Protein AF-A0A6P6E5Z9-F1 (afdb_monomer)

pLDDT: mean 85.29, std 12.89, range [44.56, 97.81]

Solvent-accessible surface area (backbone atoms only — not comparable to full-atom values): 5357 Å² total; per-residue (Å²): 137,85,86,78,82,83,80,69,87,75,83,62,74,80,58,65,71,58,69,53,49,63,58,55,49,53,55,50,48,54,53,50,51,53,55,52,51,52,53,53,52,39,25,65,77,27,78,71,34,83,71,86,78,59,88,45,72,68,50,41,56,51,45,52,50,35,14,62,72,40,77,71,73,38,52,68,49,79,78,64,73,90,76,60,134

Foldseek 3Di:
DDDDDDDPDPPCPVPPVVVCVVVVVVVVVVVVVVVVVVLVVQCVLLVNDHDQDPPDVVSVVLLQVCLVVQVPSHSSRDDDCVVPD

Secondary structure (DSSP, 8-state):
-PPPP--PPP-GGGSGGGGGHHHHHHHHHHHHHHHHHHHHHHHHHTTTSPPP---SHHHHHHHHHHHHHTSSS-TTS---GGG--

Nearest PDB structures (foldseek):
  8q0m-assembly1_a  TM=9.078E-01  e=3.348E-07  Bos taurus
  6zkb-assembly1_z  TM=9.218E-01  e=5.957E-07  Ovis aries
  8q0f-assembly1_a  TM=9.042E-01  e=7.219E-07  Bos taurus
  8ca5-assembly1_a  TM=9.134E-01  e=2.011E-06  Mus musculus
  8ues-assem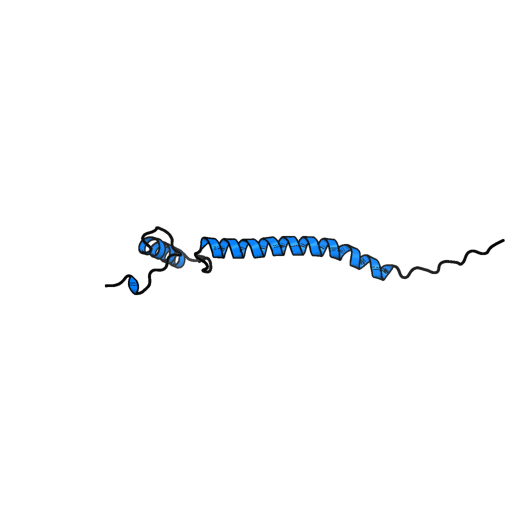bly1_1a  TM=9.012E-01  e=2.438E-06  Sus scrofa

Organism: Octodon degus (NCBI:txid10160)

Mean predicted aligned error: 10.63 Å

InterPro domains:
  IPR017384 NADH dehydrogenase [ubiquinone] (complex I), alpha subcomplex subunit 1 [PF15879] (17-71)
  IPR017384 NADH dehydrogenase [ubiquinone] (complex I), alpha subcomplex subunit 1 [PTHR17098] (15-85)

Sequence (85 aa):
MAVRPERGPRSSEEGAWFEILPGAAIMGMCLVILRVATVYIHQFSNSSKEKRIAHFPYLWSSMERDRHISGVSHYYVSKGLENID

Structure (mmCIF, N/CA/C/O backbone):
data_AF-A0A6P6E5Z9-F1
#
_entry.id   AF-A0A6P6E5Z9-F1
#
loop_
_atom_site.group_PDB
_atom_site.id
_atom_site.type_symbol
_atom_site.label_atom_id
_atom_site.label_alt_id
_atom_site.label_comp_id
_atom_site.label_asym_id
_atom_site.label_entity_id
_atom_site.label_seq_id
_atom_site.pdbx_PDB_ins_code
_atom_site.Cartn_x
_atom_site.Cartn_y
_atom_site.Cartn_z
_atom_site.occupancy
_atom_site.B_iso_or_equiv
_atom_site.auth_seq_id
_atom_site.auth_comp_id
_atom_site.auth_asym_id
_atom_site.auth_atom_id
_atom_site.pdbx_PDB_model_num
ATOM 1 N N . MET A 1 1 ? 40.387 -10.779 -60.994 1.00 44.56 1 MET A N 1
ATOM 2 C CA . MET A 1 1 ? 40.514 -11.178 -59.575 1.00 44.56 1 MET A CA 1
ATOM 3 C C . MET A 1 1 ? 40.167 -9.968 -58.723 1.00 44.56 1 MET A C 1
ATOM 5 O O . MET A 1 1 ? 40.885 -8.984 -58.800 1.00 44.56 1 MET A O 1
ATOM 9 N N . ALA A 1 2 ? 39.039 -9.987 -58.008 1.00 50.28 2 ALA A N 1
ATOM 10 C CA . ALA A 1 2 ? 38.645 -8.893 -57.119 1.00 50.28 2 ALA A CA 1
ATOM 11 C C . ALA A 1 2 ? 39.050 -9.250 -55.683 1.00 50.28 2 ALA A C 1
ATOM 13 O O . ALA A 1 2 ? 38.593 -10.258 -55.145 1.00 50.28 2 ALA A O 1
ATOM 14 N N . VAL A 1 3 ? 39.938 -8.449 -55.095 1.00 66.12 3 VAL A N 1
ATOM 15 C CA . VAL A 1 3 ? 40.390 -8.589 -53.706 1.00 66.12 3 VAL A CA 1
ATOM 16 C C . VAL A 1 3 ? 39.243 -8.173 -52.783 1.00 66.12 3 VAL A C 1
ATOM 18 O O . VAL A 1 3 ? 38.740 -7.054 -52.877 1.00 66.12 3 VAL A O 1
ATOM 21 N N . ARG A 1 4 ? 38.794 -9.087 -51.916 1.00 62.25 4 ARG A N 1
ATOM 22 C CA . ARG A 1 4 ? 37.830 -8.777 -50.851 1.00 62.25 4 ARG A CA 1
ATOM 23 C C . ARG A 1 4 ? 38.543 -8.005 -49.733 1.00 62.25 4 ARG A C 1
ATOM 25 O O . ARG A 1 4 ? 39.652 -8.391 -49.377 1.00 62.25 4 ARG A O 1
ATOM 32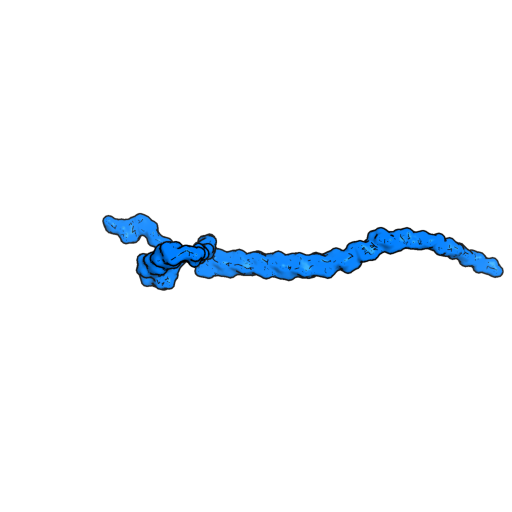 N N . PRO A 1 5 ? 37.922 -6.967 -49.150 1.00 65.12 5 PRO A N 1
ATOM 33 C CA . PRO A 1 5 ? 38.506 -6.275 -48.012 1.00 65.12 5 PRO A CA 1
ATOM 34 C C . PRO A 1 5 ? 38.423 -7.159 -46.761 1.00 65.12 5 PRO A C 1
ATOM 36 O O . PRO A 1 5 ? 37.345 -7.642 -46.399 1.00 65.12 5 PRO A O 1
ATOM 39 N N . GLU A 1 6 ? 39.570 -7.359 -46.115 1.00 65.06 6 GLU A N 1
ATOM 40 C CA . GLU A 1 6 ? 39.699 -7.982 -44.797 1.00 65.06 6 GLU A CA 1
ATOM 41 C C . GLU A 1 6 ? 38.868 -7.183 -43.783 1.00 65.06 6 GLU A C 1
ATOM 43 O O . GLU A 1 6 ? 39.126 -6.008 -43.511 1.00 65.06 6 GLU A O 1
ATOM 48 N N . ARG A 1 7 ? 37.817 -7.810 -43.244 1.00 61.75 7 ARG A N 1
ATOM 49 C CA . ARG A 1 7 ? 37.035 -7.243 -42.144 1.00 61.75 7 ARG A CA 1
ATOM 50 C C . ARG A 1 7 ? 37.890 -7.338 -40.882 1.00 61.75 7 ARG A C 1
ATOM 52 O O . ARG A 1 7 ? 38.019 -8.421 -40.321 1.00 61.75 7 ARG A O 1
ATOM 59 N N . GLY A 1 8 ? 38.442 -6.205 -40.450 1.00 68.88 8 GLY A N 1
ATOM 60 C CA . GLY A 1 8 ? 39.125 -6.078 -39.162 1.00 68.88 8 GLY A CA 1
ATOM 61 C C . GLY A 1 8 ? 38.244 -6.529 -37.984 1.00 68.88 8 GLY A C 1
ATOM 62 O O . GLY A 1 8 ? 37.016 -6.616 -38.126 1.00 68.88 8 GLY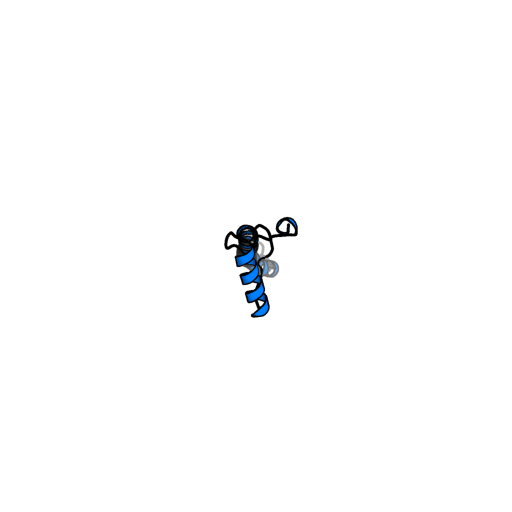 A O 1
ATOM 63 N N . PRO A 1 9 ? 38.853 -6.849 -36.829 1.00 61.47 9 PRO A N 1
ATOM 64 C CA . PRO A 1 9 ? 38.139 -7.387 -35.677 1.00 61.47 9 PRO A CA 1
ATOM 65 C C . PRO A 1 9 ? 37.022 -6.429 -35.253 1.00 61.47 9 PRO A C 1
ATOM 67 O O . PRO A 1 9 ? 37.263 -5.264 -34.940 1.00 61.47 9 PRO A O 1
ATOM 70 N N . ARG A 1 10 ? 35.775 -6.919 -35.275 1.00 60.25 10 ARG A N 1
ATOM 71 C CA . ARG A 1 10 ? 34.628 -6.189 -34.728 1.00 60.25 10 ARG A CA 1
ATOM 72 C C . ARG A 1 10 ? 34.849 -6.049 -33.226 1.00 60.25 10 ARG A C 1
ATOM 74 O O . ARG A 1 10 ? 34.906 -7.062 -32.532 1.00 60.25 10 ARG A O 1
ATOM 81 N N . SER A 1 11 ? 34.912 -4.813 -32.743 1.00 55.06 11 SER A N 1
ATOM 82 C CA . SER A 1 11 ? 34.846 -4.395 -31.335 1.00 55.06 11 SER A CA 1
ATOM 83 C C . SER A 1 11 ? 33.493 -4.762 -30.693 1.00 55.06 11 SER A C 1
ATOM 85 O O . SER A 1 11 ? 32.746 -3.913 -30.223 1.00 55.06 11 SER A O 1
ATOM 87 N N . SER A 1 12 ? 33.120 -6.039 -30.765 1.00 56.72 12 SER A N 1
ATOM 88 C CA . SER A 1 12 ? 31.774 -6.560 -30.492 1.00 56.72 12 SER A CA 1
ATOM 89 C C . SER A 1 12 ? 31.476 -6.822 -29.012 1.00 56.72 12 SER A C 1
ATOM 91 O O . SER A 1 12 ? 30.425 -7.368 -28.695 1.00 56.72 12 SER A O 1
ATOM 93 N N . GLU A 1 13 ? 32.347 -6.385 -28.103 1.00 57.03 13 GLU A N 1
ATOM 94 C CA . GLU A 1 13 ? 32.148 -6.554 -26.657 1.00 57.03 13 GLU A CA 1
ATOM 95 C C . GLU A 1 13 ? 31.186 -5.513 -26.053 1.00 57.03 13 GLU A C 1
ATOM 97 O O . GLU A 1 13 ? 30.567 -5.765 -25.024 1.00 57.03 13 GLU A O 1
ATOM 102 N N . GLU A 1 14 ? 30.957 -4.390 -26.742 1.00 58.31 14 GLU A N 1
ATOM 103 C CA . GLU A 1 14 ? 30.071 -3.305 -26.283 1.00 58.31 14 GLU A CA 1
ATOM 104 C C . GLU A 1 14 ? 28.570 -3.673 -26.354 1.00 58.31 14 GLU A C 1
ATOM 106 O O . GLU A 1 14 ? 27.731 -3.021 -25.737 1.00 58.31 14 GLU A O 1
ATOM 111 N N . GLY A 1 15 ? 28.204 -4.707 -27.125 1.00 64.88 15 GLY A N 1
ATOM 112 C CA . GLY A 1 15 ? 26.807 -5.087 -27.389 1.00 64.88 15 GLY A CA 1
ATOM 113 C C . GLY A 1 15 ? 26.252 -6.213 -26.510 1.00 64.88 15 GLY A C 1
ATOM 114 O O . GLY A 1 15 ? 25.039 -6.302 -26.338 1.00 64.88 15 GLY A O 1
ATOM 115 N N . ALA A 1 16 ? 27.114 -7.052 -25.926 1.00 66.25 16 ALA A N 1
ATOM 116 C CA . ALA A 1 16 ? 26.695 -8.255 -25.194 1.00 66.25 16 ALA A CA 1
ATOM 117 C C . ALA A 1 16 ? 25.984 -7.937 -23.864 1.00 66.25 16 ALA A C 1
ATOM 119 O O . ALA A 1 16 ? 25.082 -8.654 -23.436 1.00 66.25 16 ALA A O 1
ATOM 120 N N . TRP A 1 17 ? 26.336 -6.820 -23.221 1.00 76.75 17 TRP A N 1
ATOM 121 C CA . TRP A 1 17 ? 25.694 -6.378 -21.981 1.00 76.75 17 TRP A CA 1
ATOM 122 C C . TRP A 1 17 ? 24.262 -5.874 -22.182 1.00 76.75 17 TRP A C 1
ATOM 124 O O . TRP 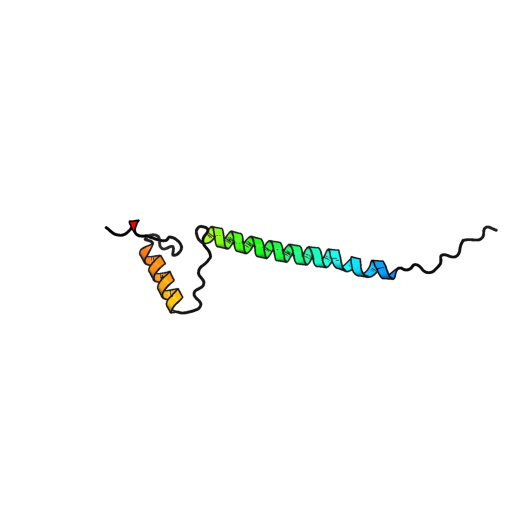A 1 17 ? 23.470 -5.921 -21.244 1.00 76.75 17 TRP A O 1
ATOM 134 N N . PHE A 1 18 ? 23.891 -5.415 -23.382 1.00 82.25 18 PHE A N 1
ATOM 135 C CA . PHE A 1 18 ? 22.541 -4.897 -23.624 1.00 82.25 18 PHE A CA 1
ATOM 136 C C . PHE A 1 18 ? 21.489 -6.004 -23.755 1.00 82.25 18 PHE A C 1
ATOM 138 O O . PHE A 1 18 ? 20.302 -5.754 -23.564 1.00 82.25 18 PHE A O 1
ATOM 145 N N . GLU A 1 19 ? 21.911 -7.239 -24.010 1.00 87.25 19 GLU A N 1
ATOM 146 C CA . GLU A 1 19 ? 21.032 -8.395 -24.203 1.00 87.25 19 GLU A CA 1
ATOM 147 C C . GLU A 1 19 ? 20.315 -8.829 -22.907 1.00 87.25 19 GLU A C 1
ATOM 149 O O . GLU A 1 19 ? 19.236 -9.418 -22.960 1.00 87.25 19 GLU A O 1
ATOM 154 N N . ILE A 1 20 ? 20.853 -8.464 -21.732 1.00 88.50 20 ILE A N 1
ATOM 155 C CA . ILE A 1 20 ? 20.227 -8.719 -20.420 1.00 88.50 20 ILE A CA 1
ATOM 156 C C . ILE A 1 20 ? 19.132 -7.693 -20.073 1.00 88.50 20 ILE A C 1
ATOM 158 O O . ILE A 1 20 ? 18.236 -7.982 -19.274 1.00 88.50 20 ILE A O 1
ATOM 162 N N . LEU A 1 21 ? 19.184 -6.490 -20.662 1.00 87.75 21 LEU A N 1
ATOM 163 C CA . LEU A 1 21 ? 18.290 -5.378 -20.316 1.00 87.75 21 LEU A CA 1
ATOM 164 C C . LEU A 1 21 ? 16.811 -5.696 -20.578 1.00 87.75 21 LEU A C 1
ATOM 166 O O . LEU A 1 21 ? 16.006 -5.401 -19.695 1.00 87.75 21 LEU A O 1
ATOM 170 N N . PRO A 1 22 ? 16.412 -6.327 -21.703 1.00 91.25 22 PRO A N 1
ATOM 171 C CA . PRO A 1 22 ? 15.020 -6.712 -21.921 1.00 91.25 22 PRO A CA 1
ATOM 172 C C . PRO A 1 22 ? 14.503 -7.684 -20.855 1.00 91.25 22 PRO A C 1
ATOM 174 O O . PRO A 1 22 ? 13.389 -7.519 -20.359 1.00 91.25 22 PRO A O 1
ATOM 177 N N . GLY A 1 23 ? 15.324 -8.659 -20.448 1.00 91.38 23 GLY A N 1
ATOM 178 C CA . GLY A 1 23 ? 14.970 -9.610 -19.392 1.00 91.38 23 GLY A CA 1
ATOM 179 C C . GLY A 1 23 ? 14.783 -8.920 -18.041 1.00 91.38 23 GLY A C 1
ATOM 180 O O . GLY A 1 23 ? 13.764 -9.112 -17.376 1.00 91.38 23 GLY A O 1
ATOM 181 N N . ALA A 1 24 ? 15.720 -8.045 -17.666 1.00 92.88 24 ALA A N 1
ATOM 182 C CA . ALA A 1 24 ? 15.624 -7.253 -16.443 1.00 92.88 24 ALA A CA 1
ATOM 183 C C . ALA A 1 24 ? 14.423 -6.287 -16.459 1.00 92.88 24 ALA A C 1
ATOM 185 O O . ALA A 1 24 ? 13.759 -6.118 -15.436 1.00 92.88 24 ALA A O 1
ATOM 186 N N . ALA A 1 25 ? 14.102 -5.698 -17.615 1.00 94.88 25 ALA A N 1
ATOM 187 C CA . ALA A 1 25 ? 12.968 -4.793 -17.775 1.00 94.88 25 ALA A CA 1
ATOM 188 C C . ALA A 1 25 ? 11.628 -5.513 -17.577 1.00 94.88 25 ALA A C 1
ATOM 190 O O . ALA A 1 25 ? 10.769 -5.011 -16.853 1.00 94.88 25 ALA A O 1
ATOM 191 N N . ILE A 1 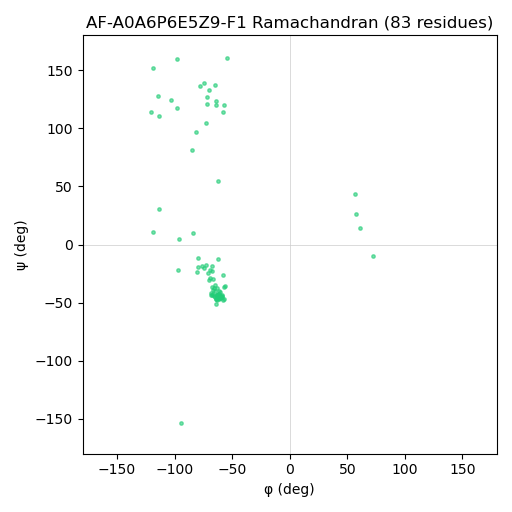26 ? 11.460 -6.706 -18.157 1.00 96.44 26 ILE A N 1
ATOM 192 C CA . ILE A 1 26 ? 10.241 -7.512 -17.987 1.00 96.44 26 ILE A CA 1
ATOM 193 C C . ILE A 1 26 ? 10.086 -7.937 -16.523 1.00 96.44 26 ILE A C 1
ATOM 195 O O . ILE A 1 26 ? 9.018 -7.754 -15.939 1.00 96.44 26 ILE A O 1
ATOM 199 N N . MET A 1 27 ? 11.157 -8.440 -15.904 1.00 96.56 27 MET A N 1
ATOM 200 C CA . MET A 1 27 ? 11.140 -8.826 -14.489 1.00 96.56 27 MET A CA 1
ATOM 201 C C . MET A 1 27 ? 10.807 -7.636 -13.582 1.00 96.56 27 MET A C 1
ATOM 203 O O . MET A 1 27 ? 9.943 -7.744 -12.711 1.00 96.56 27 MET A O 1
ATOM 207 N N . GLY A 1 28 ? 11.435 -6.483 -13.823 1.00 96.56 28 GLY A N 1
ATOM 208 C CA . GLY A 1 28 ? 11.151 -5.246 -13.100 1.00 96.56 28 GLY A CA 1
ATOM 209 C C . GLY A 1 28 ? 9.702 -4.793 -13.273 1.00 96.56 28 GLY A C 1
ATOM 210 O O . GLY A 1 28 ? 9.034 -4.486 -12.288 1.00 96.56 28 GLY A O 1
ATOM 211 N N . MET A 1 29 ? 9.181 -4.822 -14.501 1.00 97.81 29 MET A N 1
ATOM 212 C CA . MET A 1 29 ? 7.799 -4.446 -14.797 1.00 97.81 29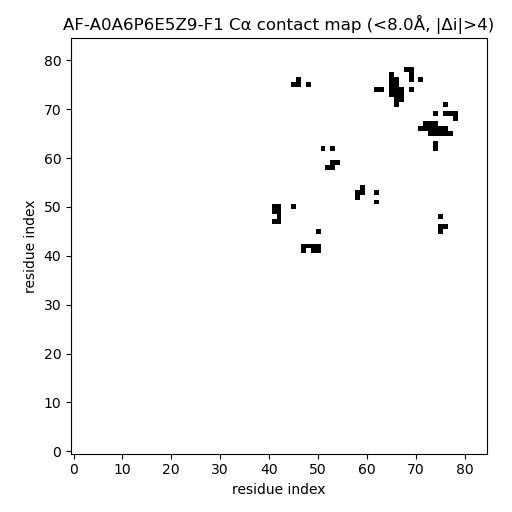 MET A CA 1
ATOM 213 C C . MET A 1 29 ? 6.799 -5.343 -14.059 1.00 97.81 29 MET A C 1
ATOM 215 O O . MET A 1 29 ? 5.882 -4.830 -13.421 1.00 97.81 29 MET A O 1
ATOM 219 N N . CYS A 1 30 ? 7.000 -6.662 -14.069 1.00 95.94 30 CYS A N 1
ATOM 220 C CA . CYS A 1 30 ? 6.146 -7.602 -13.341 1.00 95.94 30 CYS A CA 1
ATOM 221 C C . CYS A 1 30 ? 6.122 -7.317 -11.829 1.00 95.94 30 CYS A C 1
ATOM 223 O O . CYS A 1 30 ? 5.050 -7.302 -11.218 1.00 95.94 30 CYS A O 1
ATOM 225 N N . LEU A 1 31 ? 7.282 -7.035 -11.224 1.00 96.31 31 LEU A N 1
ATOM 226 C CA . LEU A 1 31 ? 7.372 -6.696 -9.799 1.00 96.31 31 LEU A CA 1
ATOM 227 C C . LEU A 1 31 ? 6.692 -5.361 -9.476 1.00 96.31 31 LEU A C 1
ATOM 229 O O . LEU A 1 31 ? 6.013 -5.241 -8.453 1.00 96.31 31 LEU A O 1
ATOM 233 N N . VAL A 1 32 ? 6.837 -4.363 -10.351 1.00 97.38 32 VAL A N 1
ATOM 234 C CA . VAL A 1 32 ? 6.170 -3.064 -10.196 1.00 97.38 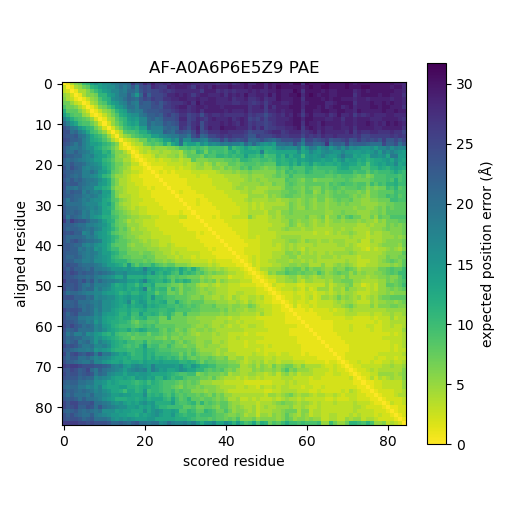32 VAL A CA 1
ATOM 235 C C . VAL A 1 32 ? 4.656 -3.221 -10.294 1.00 97.38 32 VAL A C 1
ATOM 237 O O . VAL A 1 32 ? 3.949 -2.696 -9.436 1.00 97.38 32 VAL A O 1
ATOM 240 N N . ILE A 1 33 ? 4.156 -3.975 -11.275 1.00 97.00 33 ILE A N 1
A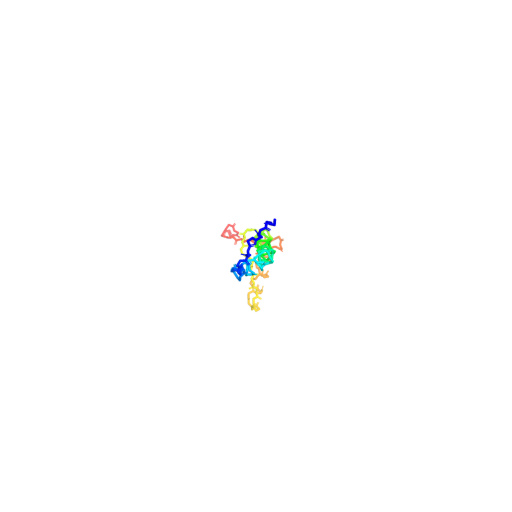TOM 241 C CA . ILE A 1 33 ? 2.718 -4.232 -11.438 1.00 97.00 33 ILE A CA 1
ATOM 242 C C . ILE A 1 33 ? 2.152 -4.873 -10.171 1.00 97.00 33 ILE A C 1
ATOM 244 O O . ILE A 1 33 ? 1.146 -4.396 -9.645 1.00 97.00 33 ILE A O 1
ATOM 248 N N . LEU A 1 34 ? 2.823 -5.897 -9.635 1.00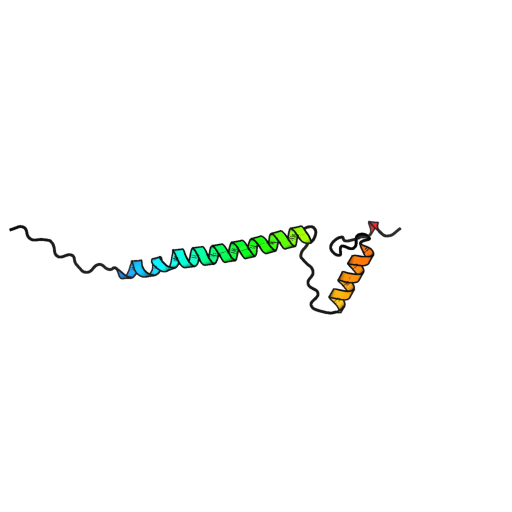 96.19 34 LEU A N 1
ATOM 249 C CA . LEU A 1 34 ? 2.393 -6.544 -8.397 1.00 96.19 34 LEU A CA 1
ATOM 250 C C . LEU A 1 34 ? 2.368 -5.558 -7.218 1.00 96.19 34 LEU A C 1
ATOM 252 O O . LEU A 1 34 ? 1.396 -5.522 -6.465 1.00 96.19 34 LEU A O 1
ATOM 256 N N . ARG A 1 35 ? 3.407 -4.727 -7.067 1.00 95.44 35 ARG A N 1
ATOM 257 C CA . ARG A 1 35 ? 3.493 -3.724 -5.994 1.00 95.44 35 ARG A CA 1
ATOM 258 C C . ARG A 1 35 ? 2.391 -2.670 -6.093 1.00 95.44 35 ARG A C 1
ATOM 260 O O . ARG A 1 35 ? 1.800 -2.298 -5.086 1.00 95.44 35 ARG A O 1
ATOM 267 N N . VAL A 1 36 ? 2.125 -2.171 -7.293 1.00 96.06 36 VAL A N 1
ATOM 268 C CA . VAL A 1 36 ? 1.092 -1.156 -7.518 1.00 96.06 36 VAL A CA 1
ATOM 269 C C . VAL A 1 36 ? -0.293 -1.756 -7.269 1.00 96.06 36 VAL A C 1
ATOM 271 O O . VAL A 1 36 ? -1.103 -1.156 -6.562 1.00 96.06 36 VAL A O 1
ATOM 274 N N . ALA A 1 37 ? -0.544 -2.972 -7.758 1.00 95.50 37 ALA A N 1
ATOM 275 C CA . ALA A 1 37 ? -1.809 -3.667 -7.548 1.00 95.50 37 ALA A CA 1
ATOM 276 C C . ALA A 1 37 ? -2.127 -3.866 -6.057 1.00 95.50 37 ALA A C 1
ATOM 278 O O . ALA A 1 37 ? -3.251 -3.600 -5.631 1.00 95.50 37 ALA A O 1
ATOM 279 N N . THR A 1 38 ? -1.151 -4.277 -5.240 1.00 93.38 38 THR A N 1
ATOM 280 C CA . THR A 1 38 ? -1.386 -4.488 -3.801 1.00 93.38 38 THR A CA 1
ATOM 281 C C . THR A 1 38 ? -1.703 -3.192 -3.061 1.00 93.38 38 THR A C 1
ATOM 283 O O . THR A 1 38 ? -2.589 -3.198 -2.206 1.00 93.38 38 THR A O 1
ATOM 286 N N . VAL A 1 39 ? -1.061 -2.074 -3.413 1.00 92.56 39 VAL A N 1
ATOM 287 C CA . VAL A 1 39 ? -1.381 -0.752 -2.843 1.00 92.56 39 VAL A CA 1
ATOM 288 C C . VAL A 1 39 ? -2.823 -0.357 -3.165 1.00 92.56 39 VAL A C 1
ATOM 290 O O . VAL A 1 39 ? -3.568 0.007 -2.253 1.00 92.56 39 VAL A O 1
ATOM 293 N N . TYR A 1 40 ? -3.253 -0.503 -4.422 1.00 92.62 40 TYR A N 1
ATOM 294 C CA . TYR A 1 40 ? -4.632 -0.197 -4.816 1.00 92.62 40 TYR A CA 1
ATOM 295 C C . TYR A 1 40 ? -5.657 -1.093 -4.116 1.00 92.62 40 TYR A C 1
ATOM 297 O O . TYR A 1 40 ? -6.664 -0.596 -3.613 1.00 92.62 40 TYR A O 1
ATOM 305 N N . ILE A 1 41 ? -5.398 -2.400 -4.024 1.00 91.75 41 ILE A N 1
ATOM 306 C CA . ILE A 1 41 ? -6.287 -3.339 -3.321 1.00 91.75 41 ILE A CA 1
ATOM 307 C C . ILE A 1 41 ? -6.382 -2.980 -1.833 1.00 91.75 41 ILE A C 1
ATOM 309 O O . ILE A 1 41 ? -7.476 -2.992 -1.260 1.00 91.75 41 ILE A O 1
ATOM 313 N N . HIS A 1 42 ? -5.258 -2.638 -1.195 1.00 90.88 42 HIS A N 1
ATOM 314 C CA . HIS A 1 42 ? -5.243 -2.209 0.201 1.00 90.88 42 HIS A CA 1
ATOM 315 C C . HIS A 1 42 ? -6.021 -0.919 0.425 1.00 90.88 42 HIS A C 1
ATOM 317 O O . HIS A 1 42 ? -6.797 -0.854 1.380 1.00 90.88 42 HIS A O 1
ATOM 323 N N . GLN A 1 43 ? -5.853 0.063 -0.455 1.00 89.31 43 GLN A N 1
ATOM 324 C CA . GLN A 1 43 ? -6.588 1.319 -0.403 1.00 89.31 43 GLN A CA 1
ATOM 325 C C . GLN A 1 43 ? -8.092 1.076 -0.586 1.00 89.31 43 GLN A C 1
ATOM 327 O O . GLN A 1 43 ? -8.892 1.538 0.223 1.00 89.31 43 GLN A O 1
ATOM 332 N N . PHE A 1 44 ? -8.485 0.288 -1.588 1.00 88.00 44 PHE A N 1
ATOM 333 C CA . PHE A 1 44 ? -9.888 -0.028 -1.855 1.00 88.00 44 PHE A CA 1
ATOM 334 C C . PHE A 1 44 ? -10.559 -0.744 -0.674 1.00 88.00 44 PHE A C 1
ATOM 336 O O . PHE A 1 44 ? -11.638 -0.357 -0.232 1.00 88.00 44 PHE A O 1
ATOM 343 N N . SER A 1 45 ? -9.885 -1.746 -0.107 1.00 86.69 45 SER A N 1
ATOM 344 C CA . SER A 1 45 ? -10.461 -2.602 0.939 1.00 86.69 45 SER A CA 1
ATOM 345 C C . SER A 1 45 ? -10.565 -1.918 2.308 1.00 86.69 45 SER A C 1
ATOM 347 O O . SER A 1 45 ? -11.327 -2.370 3.155 1.00 86.69 45 SER A O 1
ATOM 349 N N . ASN A 1 46 ? -9.794 -0.851 2.548 1.00 86.44 46 ASN A N 1
ATOM 350 C CA . ASN A 1 46 ? -9.725 -0.154 3.839 1.00 86.44 46 ASN A CA 1
ATOM 351 C C . ASN A 1 46 ? -10.284 1.274 3.771 1.00 86.44 46 ASN A C 1
ATOM 353 O O . ASN A 1 46 ? -9.842 2.153 4.510 1.00 86.44 46 ASN A O 1
ATOM 357 N N . SER A 1 47 ? -11.260 1.526 2.891 1.00 84.06 47 SER A N 1
ATOM 358 C CA . SER A 1 47 ? -11.906 2.841 2.741 1.00 84.06 47 SER A CA 1
ATOM 359 C C . SER A 1 47 ? -10.909 3.971 2.437 1.00 84.06 47 SER A C 1
ATOM 361 O O . SER A 1 47 ? -10.969 5.057 3.014 1.00 84.06 47 SER A O 1
ATOM 363 N N . SER A 1 48 ? -9.962 3.703 1.543 1.00 83.88 48 SER A N 1
ATOM 364 C CA . SER A 1 48 ? -8.860 4.591 1.169 1.00 83.88 48 SER A CA 1
ATOM 365 C C . SER A 1 48 ? -7.895 4.972 2.297 1.00 83.88 48 SER A C 1
ATOM 367 O O . SER A 1 48 ? -7.088 5.891 2.141 1.00 83.88 48 SER A O 1
ATOM 369 N N . LYS A 1 49 ? -7.943 4.263 3.425 1.00 84.94 49 LYS A N 1
ATOM 370 C CA . LYS A 1 49 ? -6.987 4.408 4.523 1.00 84.94 49 LYS A CA 1
ATOM 371 C C . LYS A 1 49 ? -5.920 3.328 4.417 1.00 84.94 49 LYS A C 1
ATOM 373 O O . LYS A 1 49 ? -6.114 2.289 3.786 1.00 84.94 49 LYS A O 1
ATOM 378 N N . GLU A 1 50 ? -4.790 3.567 5.062 1.00 83.88 50 GLU A N 1
ATOM 379 C CA . GLU A 1 50 ? -3.743 2.561 5.161 1.00 83.88 50 GLU A CA 1
ATOM 380 C C . GLU A 1 50 ? -4.232 1.350 5.971 1.00 83.88 50 GLU A C 1
ATOM 382 O O . GLU A 1 50 ? -4.919 1.490 6.990 1.00 83.88 50 GLU A O 1
ATOM 387 N N . LYS A 1 51 ? -3.905 0.140 5.500 1.00 87.75 51 LYS A N 1
ATOM 388 C CA . LYS A 1 51 ? -4.284 -1.094 6.192 1.00 87.75 51 LYS A CA 1
ATOM 389 C C . LYS A 1 51 ? -3.594 -1.135 7.554 1.00 87.75 51 LYS A C 1
ATOM 391 O O . LYS A 1 51 ? -2.369 -1.122 7.631 1.00 87.75 51 LYS A O 1
ATOM 396 N N . ARG A 1 52 ? -4.369 -1.266 8.631 1.00 86.75 52 ARG A N 1
ATOM 397 C CA . ARG A 1 52 ? -3.808 -1.452 9.976 1.00 86.75 52 ARG A CA 1
ATOM 398 C C . ARG A 1 52 ? -3.170 -2.838 10.103 1.00 86.75 52 ARG A C 1
ATOM 400 O O . ARG A 1 52 ? -3.782 -3.840 9.731 1.00 86.75 52 ARG A O 1
ATOM 407 N N . ILE A 1 53 ? -1.951 -2.887 10.641 1.00 89.75 53 ILE A N 1
ATOM 408 C CA . ILE A 1 53 ? -1.199 -4.127 10.876 1.00 89.75 53 ILE A CA 1
ATOM 409 C C . ILE A 1 53 ? -1.046 -4.336 12.384 1.00 89.75 53 ILE A C 1
ATOM 411 O O . ILE A 1 53 ? -0.322 -3.603 13.061 1.00 89.75 53 ILE A O 1
ATOM 415 N N . ALA A 1 54 ? -1.725 -5.349 12.915 1.00 92.25 54 ALA A N 1
ATOM 416 C CA . ALA A 1 54 ? -1.670 -5.697 14.329 1.00 92.25 54 ALA A CA 1
ATOM 417 C C . ALA A 1 54 ? -0.472 -6.610 14.630 1.00 92.25 54 ALA A C 1
ATOM 419 O O . ALA A 1 54 ? -0.613 -7.823 14.731 1.00 92.25 54 ALA A O 1
ATOM 420 N N . HIS A 1 55 ? 0.715 -6.018 14.777 1.00 92.38 55 HIS A N 1
ATOM 421 C CA . HIS A 1 55 ? 1.924 -6.758 15.172 1.00 92.38 55 HIS A CA 1
ATOM 422 C C . HIS A 1 55 ? 1.874 -7.244 16.627 1.00 92.38 55 HIS A C 1
ATOM 424 O O . HIS A 1 55 ? 2.479 -8.254 16.970 1.00 92.38 55 HIS A O 1
ATOM 430 N N . PHE A 1 56 ? 1.148 -6.520 17.482 1.00 94.75 56 PHE A N 1
ATOM 431 C CA . PHE A 1 56 ? 1.036 -6.795 18.910 1.00 94.75 56 PHE A CA 1
ATOM 432 C C . PHE A 1 56 ? -0.417 -7.086 19.301 1.00 94.75 56 PHE A C 1
ATOM 434 O O . PHE A 1 56 ? -1.330 -6.505 18.703 1.00 94.75 56 PHE A O 1
ATOM 441 N N . PRO A 1 57 ? -0.655 -7.883 20.361 1.00 93.19 57 PRO A N 1
ATOM 442 C CA . PRO A 1 57 ? -2.006 -8.193 20.835 1.00 93.19 57 PRO A CA 1
ATOM 443 C C . PRO A 1 57 ? -2.826 -6.943 21.173 1.00 93.19 57 PRO A C 1
ATOM 445 O O . PRO A 1 57 ? -4.012 -6.879 20.882 1.00 93.19 57 PRO A O 1
ATOM 448 N N . TYR A 1 58 ? -2.184 -5.906 21.716 1.00 93.94 58 TYR A N 1
ATOM 449 C CA . TYR A 1 58 ? -2.838 -4.629 22.010 1.00 93.94 58 TYR A CA 1
ATOM 450 C C . TYR A 1 58 ? -3.406 -3.936 20.757 1.00 93.94 58 TYR A C 1
ATOM 452 O O . TYR A 1 58 ? -4.516 -3.396 20.787 1.00 93.94 58 TYR A O 1
ATOM 460 N N . LEU A 1 59 ? -2.672 -3.979 19.638 1.00 94.81 59 LEU A N 1
ATOM 461 C CA . LEU A 1 59 ? -3.136 -3.424 18.364 1.00 94.81 59 LEU A CA 1
ATOM 462 C C . LEU A 1 59 ? -4.325 -4.222 17.821 1.00 94.81 59 LEU A C 1
ATOM 464 O O . LEU A 1 59 ? -5.261 -3.627 17.291 1.00 94.81 59 LEU A O 1
ATOM 468 N N . TRP A 1 60 ? -4.320 -5.547 18.006 1.00 94.00 60 TRP A N 1
ATOM 469 C CA . TRP A 1 60 ? -5.449 -6.405 17.648 1.00 94.00 60 TRP A CA 1
ATOM 470 C C . TRP A 1 60 ? -6.690 -6.079 18.481 1.00 94.00 60 TRP A C 1
ATOM 472 O O . TRP A 1 60 ? -7.740 -5.789 17.914 1.00 94.00 60 TRP A O 1
ATOM 482 N N . SER A 1 61 ? -6.562 -6.022 19.810 1.00 94.56 61 SER A N 1
ATOM 483 C CA . SER A 1 61 ? -7.668 -5.644 20.699 1.00 94.56 61 SER A CA 1
ATOM 484 C C . SER A 1 61 ? -8.237 -4.264 20.356 1.00 94.56 61 SER A C 1
ATOM 486 O O . SER A 1 61 ? -9.447 -4.061 20.412 1.00 94.56 61 SER A O 1
ATOM 488 N N . SER A 1 62 ? -7.383 -3.322 19.944 1.00 92.62 62 SER A N 1
ATOM 489 C CA . SER A 1 62 ? -7.817 -1.996 19.490 1.00 92.62 62 SER A CA 1
ATOM 490 C C . SER A 1 62 ? -8.578 -2.051 18.159 1.00 92.62 62 SER A C 1
ATOM 492 O O . SER A 1 62 ? -9.603 -1.389 18.018 1.00 92.62 62 SER A O 1
ATOM 494 N N . MET A 1 63 ? -8.126 -2.861 17.194 1.00 93.25 63 MET A N 1
ATOM 495 C CA . MET A 1 63 ? -8.846 -3.076 15.929 1.00 93.25 63 MET A CA 1
ATOM 496 C C . MET A 1 63 ? -10.197 -3.760 16.144 1.00 93.25 63 MET A C 1
ATOM 498 O O . MET A 1 63 ? -11.180 -3.384 15.507 1.00 93.25 63 MET A O 1
ATOM 502 N N . GLU A 1 64 ? -10.255 -4.730 17.052 1.00 93.81 64 GLU A N 1
ATOM 503 C CA . GLU A 1 64 ? -11.481 -5.450 17.384 1.00 93.81 64 GLU A CA 1
ATOM 504 C C . GLU A 1 64 ? -12.493 -4.525 18.064 1.00 93.81 64 GLU A C 1
ATOM 506 O O . GLU A 1 64 ? -13.666 -4.482 17.692 1.00 93.81 64 GLU A O 1
ATOM 511 N N . ARG A 1 65 ? -12.026 -3.684 18.992 1.00 92.94 65 ARG A N 1
ATOM 512 C CA . ARG A 1 65 ? -12.844 -2.628 19.592 1.00 92.94 65 ARG A CA 1
ATOM 513 C C . ARG A 1 65 ? -13.417 -1.691 18.526 1.00 92.94 65 ARG A C 1
ATOM 515 O O . ARG A 1 65 ? -14.616 -1.425 18.537 1.00 92.94 65 ARG A O 1
ATOM 522 N N . ASP A 1 66 ? -12.595 -1.229 17.587 1.00 92.75 66 ASP A N 1
ATOM 523 C CA . ASP A 1 66 ? -13.052 -0.347 16.508 1.00 92.75 66 ASP A CA 1
ATOM 524 C C . ASP A 1 66 ? -14.061 -1.064 15.582 1.00 92.75 66 ASP A C 1
ATOM 526 O O . ASP A 1 66 ? -15.048 -0.459 15.157 1.00 92.75 66 ASP A O 1
ATOM 530 N N . ARG A 1 67 ? -13.896 -2.376 15.341 1.00 93.44 67 ARG A N 1
ATOM 531 C CA . ARG A 1 67 ? -14.882 -3.213 14.629 1.00 93.44 67 ARG A CA 1
ATOM 532 C C . ARG A 1 67 ? -16.239 -3.206 15.335 1.00 93.44 67 ARG A C 1
ATOM 534 O O . ARG A 1 67 ? -17.257 -3.035 14.663 1.00 93.44 67 ARG A O 1
ATOM 541 N N . HIS A 1 68 ? -16.260 -3.358 16.658 1.00 92.44 68 HIS A N 1
ATOM 542 C CA . HIS A 1 68 ? -17.492 -3.337 17.450 1.00 92.44 68 HIS A CA 1
ATOM 543 C C . HIS A 1 68 ? -18.145 -1.949 17.493 1.00 92.44 68 HIS A C 1
ATOM 545 O O . HIS A 1 68 ? -19.352 -1.844 17.284 1.00 92.44 68 HIS A O 1
ATOM 551 N N . ILE A 1 69 ? -17.358 -0.884 17.687 1.00 92.12 69 ILE A N 1
ATOM 552 C CA . ILE A 1 69 ? -17.855 0.504 17.736 1.00 92.12 69 ILE A CA 1
ATOM 553 C C . ILE A 1 69 ? -18.409 0.955 16.375 1.00 92.12 69 ILE A C 1
ATOM 555 O O . ILE A 1 69 ? -19.336 1.760 16.318 1.00 92.12 69 ILE A O 1
ATOM 559 N N . SER A 1 70 ? -17.886 0.419 15.267 1.00 90.38 70 SER A N 1
ATOM 560 C CA . SER A 1 70 ? -18.332 0.798 13.920 1.00 90.38 70 SER A CA 1
ATOM 561 C C . SER A 1 70 ? -19.831 0.570 13.664 1.00 90.38 70 SER A C 1
ATOM 563 O O . SER A 1 70 ? -20.403 1.239 12.801 1.00 90.38 70 SER A O 1
ATOM 565 N N . GLY A 1 71 ? -20.466 -0.379 14.366 1.00 89.12 71 GLY A N 1
ATOM 566 C CA . GLY A 1 71 ? -21.864 -0.789 14.158 1.00 89.12 71 GLY A CA 1
ATOM 567 C C . GLY A 1 71 ? -22.117 -1.605 12.881 1.00 89.12 71 GLY A C 1
ATOM 568 O O . GLY A 1 71 ? -23.185 -2.187 12.728 1.00 89.12 71 GLY A O 1
ATOM 569 N N . VAL A 1 72 ? -21.131 -1.696 11.984 1.00 90.06 72 VAL A N 1
ATOM 570 C CA . VAL A 1 72 ? -21.206 -2.415 10.697 1.00 90.06 72 VAL A CA 1
ATOM 571 C C . VAL A 1 72 ? -20.192 -3.558 10.602 1.00 90.06 72 VAL A C 1
ATOM 573 O O . VAL A 1 72 ? -19.976 -4.115 9.534 1.00 90.06 72 VAL A O 1
ATOM 576 N N . SER A 1 73 ? -19.544 -3.918 11.715 1.00 87.50 73 SER A N 1
ATOM 577 C CA . SER A 1 73 ? -18.506 -4.956 11.773 1.00 87.50 73 SER A CA 1
ATOM 578 C C . SER A 1 73 ? -17.300 -4.705 10.839 1.00 87.50 73 SER A C 1
ATOM 580 O O . SER A 1 73 ? -16.590 -5.644 10.468 1.00 87.50 73 SER A O 1
ATOM 582 N N . HIS A 1 74 ? -17.011 -3.445 10.501 1.00 88.88 74 HIS A N 1
ATOM 583 C CA . HIS A 1 74 ? -15.857 -3.059 9.683 1.00 88.88 74 HIS A CA 1
ATOM 584 C C . HIS A 1 74 ? -14.944 -2.102 10.457 1.00 88.88 74 HIS A C 1
ATOM 586 O O . HIS A 1 74 ? -15.310 -0.962 10.722 1.00 88.88 74 HIS A O 1
ATOM 592 N N . TYR A 1 75 ? -13.720 -2.536 10.773 1.00 88.50 75 TYR A N 1
ATOM 593 C CA . TYR A 1 75 ? -12.779 -1.759 11.598 1.00 88.50 75 TYR A CA 1
ATOM 594 C C . TYR A 1 75 ? -12.262 -0.468 10.938 1.00 88.50 75 TYR A C 1
ATOM 596 O O . TYR A 1 75 ? -11.795 0.434 11.625 1.00 88.50 75 TYR A O 1
ATOM 604 N N . TYR A 1 76 ? -12.297 -0.362 9.606 1.00 86.94 76 TYR A N 1
ATOM 605 C CA . TYR A 1 76 ? -11.833 0.835 8.887 1.00 86.94 76 TYR A CA 1
ATOM 606 C C . TYR A 1 76 ? -12.867 1.978 8.892 1.00 86.94 76 TYR A C 1
ATOM 608 O O . TYR A 1 76 ? -12.540 3.121 8.538 1.00 86.94 76 TYR A O 1
ATOM 616 N N . VAL A 1 77 ? -14.106 1.685 9.305 1.00 89.19 77 VAL A N 1
ATOM 617 C CA . VAL A 1 77 ? -15.176 2.669 9.490 1.00 89.19 77 VAL A CA 1
ATOM 618 C C . VAL A 1 77 ? -14.973 3.339 10.845 1.00 89.19 77 VAL A C 1
ATOM 620 O O . VAL A 1 77 ? -15.346 2.815 11.890 1.00 89.19 77 VAL A O 1
ATOM 623 N N . SER A 1 78 ? -14.331 4.503 10.818 1.00 87.62 78 SER A N 1
ATOM 624 C CA . SER A 1 78 ? -14.066 5.305 12.011 1.00 87.62 78 SER A CA 1
ATOM 625 C C . SER A 1 78 ? -15.320 6.053 12.444 1.00 87.62 78 SER A C 1
ATOM 627 O O . SER A 1 78 ? -15.982 6.660 11.605 1.00 87.62 78 SER A O 1
ATOM 629 N N . LYS A 1 79 ? -15.587 6.051 13.749 1.00 90.88 79 LYS A N 1
ATOM 630 C CA . LYS A 1 79 ? -16.563 6.923 14.405 1.00 90.88 79 LYS A CA 1
ATOM 631 C C . LYS A 1 79 ? -15.803 8.033 15.125 1.00 90.88 79 LYS A C 1
ATOM 633 O O . LYS A 1 79 ? -14.887 7.729 15.891 1.00 90.88 79 LYS A O 1
ATOM 638 N N . GLY A 1 80 ? -16.117 9.283 14.816 1.00 89.56 80 GLY A N 1
ATOM 639 C CA . GLY A 1 80 ? -15.550 10.453 15.475 1.00 89.56 80 GLY A CA 1
ATOM 640 C C . GLY A 1 80 ? -16.435 10.957 16.614 1.00 89.56 80 GLY A C 1
ATOM 641 O O . GLY A 1 80 ? -17.192 10.200 17.226 1.00 89.56 80 GLY A O 1
ATOM 642 N N . LEU A 1 81 ? -16.322 12.255 16.902 1.00 92.88 81 LEU A N 1
ATOM 643 C CA . LEU A 1 81 ? -17.114 12.922 17.939 1.00 92.88 81 LEU A CA 1
ATOM 644 C C . LEU A 1 81 ? -18.603 12.992 17.588 1.00 92.88 81 LEU A C 1
ATOM 646 O O . LEU A 1 81 ? -19.418 13.139 18.487 1.00 92.88 81 LEU A O 1
ATOM 650 N N . GLU A 1 82 ? -18.969 12.813 16.316 1.00 92.19 82 GLU A N 1
ATOM 651 C CA . GLU A 1 82 ? -20.365 12.755 15.871 1.00 92.19 82 GLU A CA 1
ATOM 652 C C . GLU A 1 82 ? -21.160 11.580 16.464 1.00 92.19 82 GLU A C 1
ATOM 654 O O . GLU A 1 82 ? -22.376 11.524 16.322 1.00 92.19 82 GLU A O 1
ATOM 659 N N . ASN A 1 83 ? -20.478 10.620 17.094 1.00 89.50 83 ASN A N 1
ATOM 660 C CA . ASN A 1 83 ? -21.091 9.458 17.733 1.00 89.50 83 ASN A CA 1
ATOM 661 C C . ASN A 1 83 ? -21.312 9.645 19.250 1.00 89.50 83 ASN A C 1
ATOM 663 O O . ASN A 1 83 ? -21.678 8.683 19.924 1.00 89.50 83 ASN A O 1
ATOM 667 N N . ILE A 1 84 ? -21.033 10.831 19.798 1.00 88.88 84 ILE A N 1
ATOM 668 C CA . ILE A 1 84 ? -21.205 11.165 21.218 1.00 88.88 84 ILE A CA 1
ATOM 669 C C . ILE A 1 84 ? -22.301 12.238 21.313 1.00 88.88 84 ILE A C 1
ATOM 671 O O . ILE A 1 84 ? -22.230 13.227 20.588 1.00 88.88 84 ILE A O 1
ATOM 675 N N . ASP A 1 85 ? -23.306 11.995 22.160 1.00 87.25 85 ASP A N 1
ATOM 676 C CA . ASP A 1 85 ? -24.416 12.916 22.477 1.00 87.25 85 ASP A CA 1
ATOM 677 C C . ASP A 1 85 ? -23.979 14.022 23.454 1.00 87.25 85 ASP A C 1
ATOM 679 O O . ASP A 1 85 ? -23.207 13.701 24.393 1.00 87.25 85 ASP A O 1
#

Radius of gyration: 29.3 Å; Cα contacts (8 Å, |Δi|>4): 40; chains: 1; bounding box: 65×24×82 Å